Protein AF-A0A7J3BA50-F1 (afdb_monomer)

pLDDT: mean 73.81, std 24.34, range [31.34, 97.88]

Solvent-accessible surface area (backbone atoms only 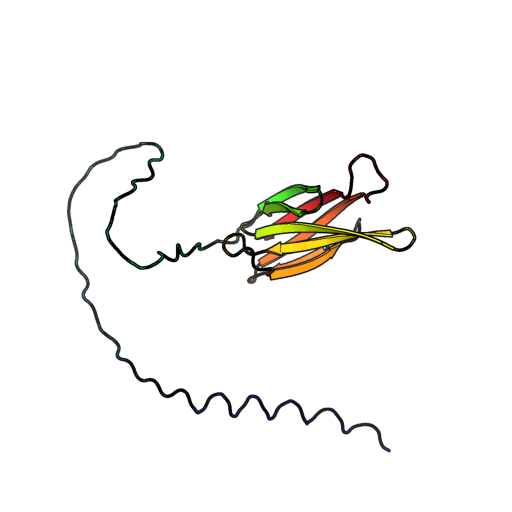— not comparable to full-atom values): 10511 Å² total; per-residue (Å²): 139,86,93,86,87,85,84,87,80,77,82,80,73,71,79,70,74,78,79,77,79,88,71,89,80,82,92,77,86,77,81,89,76,90,80,87,83,85,90,82,91,78,92,78,78,94,74,88,80,83,76,92,75,84,84,92,70,86,78,77,78,78,66,81,78,63,74,44,70,35,75,48,78,48,77,34,43,61,73,32,70,50,77,57,30,56,34,24,39,29,31,68,44,54,50,72,58,93,93,47,53,31,35,33,38,33,37,22,40,70,72,74,67,45,75,75,47,72,52,79,43,49,66,61,66,71,45,80,44,80,57,97,91,29,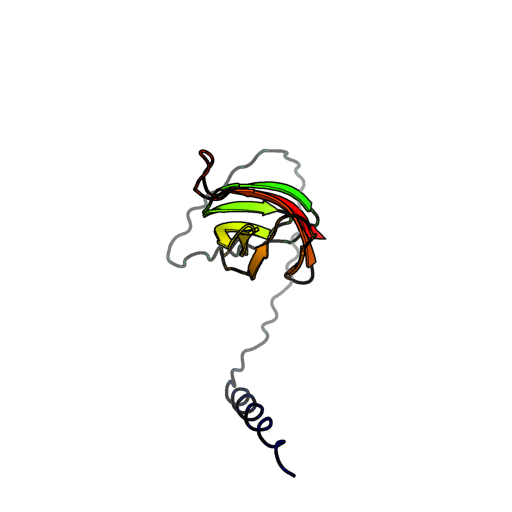44,34,40,37,29,30,73,42,65,37,49,69,92,44,98,83,32,33,30,41,30,33,40,38,34,33,82

Sequence (161 aa):
MEKFKQTEKWKNRENERMKNSGANIWLKKSKLLLITGGFAATLAFGSCKSETILKGEPEQKTCVFKIHSETKKVVLHQNQYADVGGLRFRLEDVEQHRSIQFAIVSVLDPCTNKILKKDKHDVGPIMELQIGGHKVEIKTVKVISASEPAGKTWEAEIKVI

Structure (mmCIF, N/CA/C/O backbone):
data_AF-A0A7J3BA50-F1
#
_entry.id   AF-A0A7J3BA50-F1
#
loop_
_atom_site.group_PDB
_atom_site.id
_atom_site.type_symbol
_atom_site.label_atom_id
_atom_site.label_alt_id
_atom_site.label_comp_id
_atom_site.label_asym_id
_atom_site.label_entity_id
_atom_site.label_seq_id
_atom_site.pdbx_PDB_ins_code
_atom_site.Cartn_x
_atom_site.Cartn_y
_atom_site.Cartn_z
_atom_site.occupancy
_atom_site.B_iso_or_equiv
_atom_site.auth_seq_id
_atom_site.auth_comp_id
_atom_site.auth_asym_id
_atom_site.auth_atom_id
_atom_site.pdbx_PDB_model_num
ATOM 1 N N . MET A 1 1 ? 12.313 -45.262 11.318 1.00 46.19 1 MET A N 1
ATOM 2 C CA . MET A 1 1 ? 12.672 -44.825 12.688 1.00 46.19 1 MET A CA 1
ATOM 3 C C . MET A 1 1 ? 13.935 -43.989 12.535 1.00 46.19 1 MET A C 1
ATOM 5 O O . MET A 1 1 ? 14.851 -44.498 11.924 1.00 46.19 1 MET A O 1
ATOM 9 N N . GLU A 1 2 ? 14.069 -42.707 12.854 1.00 47.06 2 GLU A N 1
ATOM 10 C CA . GLU A 1 2 ? 13.386 -41.771 13.748 1.00 47.06 2 GLU A CA 1
ATOM 11 C C . GLU A 1 2 ? 13.643 -40.351 13.208 1.00 47.06 2 GLU A C 1
ATOM 13 O O . GLU A 1 2 ? 14.805 -39.987 13.087 1.00 47.06 2 GLU A O 1
ATOM 18 N N . LYS A 1 3 ? 12.622 -39.532 12.921 1.00 46.34 3 LYS A N 1
ATOM 19 C CA . LYS A 1 3 ? 12.741 -38.053 12.870 1.00 46.34 3 LYS A CA 1
ATOM 20 C C . LYS A 1 3 ? 11.368 -37.408 13.088 1.00 46.34 3 LYS A C 1
ATOM 22 O O . LYS A 1 3 ? 10.799 -36.824 12.179 1.00 46.34 3 LYS A O 1
ATOM 27 N N . PHE A 1 4 ? 10.808 -37.562 14.288 1.00 49.38 4 PHE A N 1
ATOM 28 C CA . PHE A 1 4 ? 9.545 -36.918 14.684 1.00 49.38 4 PHE A CA 1
ATOM 29 C C . PHE A 1 4 ? 9.521 -36.654 16.199 1.00 49.38 4 PHE A C 1
ATOM 31 O O . PHE A 1 4 ? 8.731 -37.244 16.920 1.00 49.38 4 PHE A O 1
ATOM 38 N N . LYS A 1 5 ? 10.431 -35.817 16.721 1.00 51.03 5 LYS A N 1
ATOM 39 C CA . LYS A 1 5 ? 10.414 -35.396 18.143 1.00 51.03 5 LYS A CA 1
ATOM 40 C C . LYS A 1 5 ? 11.014 -34.001 18.365 1.00 51.03 5 LYS A C 1
ATOM 42 O O . LYS A 1 5 ? 11.924 -33.837 19.171 1.00 51.03 5 LYS A O 1
ATOM 47 N N . GLN A 1 6 ? 10.538 -32.979 17.652 1.00 47.75 6 GLN A N 1
ATOM 48 C CA . GLN A 1 6 ? 11.019 -31.606 17.888 1.00 47.75 6 GLN A CA 1
ATOM 49 C C . GLN A 1 6 ? 9.942 -30.510 17.848 1.00 47.75 6 GLN A C 1
ATOM 51 O O . GLN A 1 6 ? 10.263 -29.344 17.651 1.00 47.75 6 GLN A O 1
ATOM 56 N N . THR A 1 7 ? 8.672 -30.846 18.092 1.00 47.50 7 THR A N 1
ATOM 57 C CA . THR A 1 7 ? 7.557 -29.876 18.039 1.00 47.50 7 THR A CA 1
ATOM 58 C C . THR A 1 7 ? 6.812 -29.638 19.362 1.00 47.50 7 THR A C 1
ATOM 60 O O . THR A 1 7 ? 5.897 -28.824 19.394 1.00 47.50 7 THR A O 1
ATOM 63 N N . GLU A 1 8 ? 7.230 -30.221 20.490 1.00 46.16 8 GLU A N 1
ATOM 64 C CA . GLU A 1 8 ? 6.481 -30.130 21.766 1.00 46.16 8 GLU A CA 1
ATOM 65 C C . GLU A 1 8 ? 7.179 -29.354 22.900 1.00 46.16 8 GLU A C 1
ATOM 67 O O . GLU A 1 8 ? 6.973 -29.639 24.076 1.00 46.16 8 GLU A O 1
ATOM 72 N N . LYS A 1 9 ? 8.008 -28.344 22.602 1.00 48.50 9 LYS A N 1
ATOM 73 C CA . LYS A 1 9 ? 8.653 -27.528 23.663 1.00 48.50 9 LYS A CA 1
ATOM 74 C C . LYS A 1 9 ? 8.265 -26.051 23.728 1.00 48.50 9 LYS A C 1
ATOM 76 O O . LYS A 1 9 ? 8.732 -25.359 24.627 1.00 48.50 9 LYS A O 1
ATOM 81 N N . TRP A 1 10 ? 7.377 -25.569 22.858 1.00 41.28 10 TRP A N 1
ATOM 82 C CA . TRP A 1 10 ? 7.007 -24.143 22.835 1.00 41.28 10 TRP A CA 1
ATOM 83 C C . TRP A 1 10 ? 5.642 -23.805 23.449 1.00 41.28 10 TRP A C 1
ATOM 85 O O . TRP A 1 10 ? 5.400 -22.644 23.757 1.00 41.28 10 TRP A O 1
ATOM 95 N N . LYS A 1 11 ? 4.780 -24.791 23.735 1.00 44.97 11 LYS A N 1
ATOM 96 C CA . LYS A 1 11 ? 3.441 -24.542 24.310 1.00 44.97 11 LYS A CA 1
ATOM 97 C C . LYS A 1 11 ? 3.399 -24.318 25.829 1.00 44.97 11 LYS A C 1
ATOM 99 O O . LYS A 1 11 ? 2.361 -23.928 26.344 1.00 44.97 11 LYS A O 1
ATOM 104 N N . ASN A 1 12 ? 4.506 -24.518 26.550 1.00 47.62 12 ASN A N 1
ATOM 105 C CA . ASN A 1 12 ? 4.487 -24.576 28.020 1.00 47.62 12 ASN A CA 1
ATOM 106 C C . ASN A 1 12 ? 5.023 -23.330 28.752 1.00 47.62 12 ASN A C 1
ATOM 108 O O . ASN A 1 12 ? 5.217 -23.389 29.960 1.00 47.62 12 ASN A O 1
ATOM 112 N N . ARG A 1 13 ? 5.262 -22.201 28.065 1.00 46.88 13 ARG A N 1
ATOM 113 C CA . ARG A 1 13 ? 5.682 -20.936 28.720 1.00 46.88 13 ARG A CA 1
ATOM 114 C C . ARG A 1 13 ? 4.604 -19.860 28.812 1.00 46.88 13 ARG A C 1
ATOM 116 O O . ARG A 1 13 ? 4.814 -18.861 29.491 1.00 46.88 13 ARG A O 1
ATOM 123 N N . GLU A 1 14 ? 3.459 -20.047 28.166 1.00 42.78 14 GLU A N 1
ATOM 124 C CA . GLU A 1 14 ? 2.409 -19.020 28.122 1.00 42.78 14 GLU A CA 1
ATOM 125 C C . GLU A 1 14 ? 1.370 -19.173 29.247 1.00 42.78 14 GLU A C 1
ATOM 127 O O . GLU A 1 14 ? 0.658 -18.228 29.571 1.00 42.78 14 GLU A O 1
ATOM 132 N N . ASN A 1 15 ? 1.343 -20.328 29.926 1.00 41.84 15 ASN A N 1
ATOM 133 C CA . ASN A 1 15 ? 0.317 -20.648 30.923 1.00 41.84 15 ASN A CA 1
ATOM 134 C C . ASN A 1 15 ? 0.655 -20.219 32.370 1.00 41.84 15 ASN A C 1
ATOM 136 O O . ASN A 1 15 ? -0.195 -20.305 33.252 1.00 41.84 15 ASN A O 1
ATOM 140 N N . GLU A 1 16 ? 1.872 -19.725 32.636 1.00 41.78 16 GLU A N 1
ATOM 141 C CA . GLU A 1 16 ? 2.257 -19.224 33.971 1.00 41.78 16 GLU A CA 1
ATOM 142 C C . GLU A 1 16 ? 2.141 -17.703 34.122 1.00 41.78 16 GLU A C 1
ATOM 144 O O . GLU A 1 16 ? 2.148 -17.188 35.239 1.00 41.78 16 GLU A O 1
ATOM 149 N N . ARG A 1 17 ? 1.966 -16.954 33.027 1.00 44.81 17 ARG A N 1
ATOM 150 C CA . ARG A 1 17 ? 1.938 -15.484 33.092 1.00 44.81 17 ARG A CA 1
ATOM 151 C C . ARG A 1 17 ? 0.557 -14.901 33.435 1.00 44.81 17 ARG A C 1
ATOM 153 O O . ARG A 1 17 ? 0.466 -13.716 33.728 1.00 44.81 17 ARG A O 1
ATOM 160 N N . MET A 1 18 ? -0.502 -15.718 33.465 1.00 44.12 18 MET A N 1
ATOM 161 C CA . MET A 1 18 ? -1.876 -15.261 33.747 1.00 44.12 18 MET A CA 1
ATOM 162 C C . MET A 1 18 ? -2.340 -15.418 35.206 1.00 44.12 18 MET A C 1
ATOM 164 O O . MET A 1 18 ? -3.477 -15.077 35.513 1.00 44.12 18 MET A O 1
ATOM 168 N N . LYS A 1 19 ? -1.499 -15.902 36.133 1.00 46.16 19 LYS A N 1
ATOM 169 C CA . LYS A 1 19 ? -1.922 -16.152 37.530 1.00 46.16 19 LYS A CA 1
ATOM 170 C C . LYS A 1 19 ? -1.545 -15.069 38.551 1.00 46.16 19 LYS A C 1
ATOM 172 O O . LYS A 1 19 ? -1.931 -15.204 39.703 1.00 46.16 19 LYS A O 1
ATOM 177 N N . ASN A 1 20 ? -0.859 -13.990 38.153 1.00 43.72 20 ASN A N 1
ATOM 178 C CA . ASN A 1 20 ? -0.275 -13.027 39.105 1.00 43.72 20 ASN A CA 1
ATOM 179 C C . ASN A 1 20 ? -0.699 -11.554 38.962 1.00 43.72 20 ASN A C 1
ATOM 181 O O . ASN A 1 20 ? -0.050 -10.679 39.527 1.00 43.72 20 ASN A O 1
ATOM 185 N N . SER A 1 21 ? -1.813 -11.248 38.296 1.00 40.12 21 SER A N 1
ATOM 186 C CA . SER A 1 21 ? -2.403 -9.900 38.367 1.00 40.12 21 SER A CA 1
ATOM 187 C C . SER A 1 21 ? -3.769 -9.938 39.035 1.00 40.12 21 SER A C 1
ATOM 189 O O . SER A 1 21 ? -4.807 -9.723 38.418 1.00 40.12 21 SER A O 1
ATOM 191 N N . GLY A 1 22 ? -3.742 -10.212 40.339 1.00 46.94 22 GLY A N 1
ATOM 192 C CA . GLY A 1 22 ? -4.804 -9.788 41.236 1.00 46.94 22 GLY A CA 1
ATOM 193 C C . GLY A 1 22 ? -4.788 -8.265 41.341 1.00 46.94 22 GLY A C 1
ATOM 194 O O . GLY A 1 22 ? -3.879 -7.690 41.931 1.00 46.94 22 GLY A O 1
ATOM 195 N N . ALA A 1 23 ? -5.800 -7.621 40.773 1.00 41.28 23 ALA A N 1
ATOM 196 C CA . ALA A 1 23 ? -6.161 -6.249 41.095 1.00 41.28 23 ALA A CA 1
ATOM 197 C C . ALA A 1 23 ? -7.685 -6.117 41.016 1.00 41.28 23 ALA A C 1
ATOM 199 O O . ALA A 1 23 ? -8.277 -5.932 39.956 1.00 41.28 23 ALA A O 1
ATOM 200 N N . ASN A 1 24 ? -8.310 -6.264 42.185 1.00 43.38 24 ASN A N 1
ATOM 201 C CA . ASN A 1 24 ? -9.616 -5.698 42.501 1.00 43.38 24 ASN A CA 1
ATOM 202 C C . ASN A 1 24 ? -9.650 -4.216 42.105 1.00 43.38 24 ASN A C 1
ATOM 204 O O . ASN A 1 24 ? -8.695 -3.534 42.446 1.00 43.38 24 ASN A O 1
ATOM 208 N N . ILE A 1 25 ? -10.745 -3.720 41.510 1.00 46.06 25 ILE A N 1
ATOM 209 C CA . ILE A 1 25 ? -11.348 -2.396 41.787 1.00 46.06 25 ILE A CA 1
ATOM 210 C C . ILE A 1 25 ? -12.772 -2.345 41.184 1.00 46.06 25 ILE A C 1
ATOM 212 O O . ILE A 1 25 ? -12.990 -2.239 39.984 1.00 46.06 25 ILE A O 1
ATOM 216 N N . TRP A 1 26 ? -13.741 -2.493 42.089 1.00 38.78 26 TRP A N 1
ATOM 217 C CA . TRP A 1 26 ? -14.919 -1.642 42.304 1.00 38.78 26 TRP A CA 1
ATOM 218 C C . TRP A 1 26 ? -15.687 -1.042 41.101 1.00 38.78 26 TRP A C 1
ATOM 220 O O . TRP A 1 26 ? -15.370 0.024 40.577 1.00 38.78 26 TRP A O 1
ATOM 230 N N . LEU A 1 27 ? -16.839 -1.657 40.807 1.00 41.44 27 LEU A N 1
ATOM 231 C CA . LEU A 1 27 ? -17.975 -1.062 40.094 1.00 41.44 27 LEU A CA 1
ATOM 232 C C . LEU A 1 27 ? -18.565 0.117 40.895 1.00 41.44 27 LEU A C 1
ATOM 234 O O . LEU A 1 27 ? -19.308 -0.088 41.857 1.00 41.44 27 LEU A O 1
ATOM 238 N N . LYS A 1 28 ? -18.310 1.361 40.470 1.00 35.78 28 LYS A N 1
ATOM 239 C CA . LYS A 1 28 ? -19.113 2.525 40.886 1.00 35.78 28 LYS A CA 1
ATOM 240 C C . LYS A 1 28 ? -20.228 2.772 39.873 1.00 35.78 28 LYS A C 1
ATOM 242 O O . LYS A 1 28 ? -20.001 3.280 38.781 1.00 35.78 28 LYS A O 1
ATOM 247 N N . LYS A 1 29 ? -21.456 2.462 40.295 1.00 41.41 29 LYS A N 1
ATOM 248 C CA . LYS A 1 29 ? -22.693 3.052 39.766 1.00 41.41 29 LYS A CA 1
ATOM 249 C C . LYS A 1 29 ? -22.556 4.576 39.790 1.00 41.41 29 LYS A C 1
ATOM 251 O O . LYS A 1 29 ? -22.235 5.137 40.837 1.00 41.41 29 LYS A O 1
ATOM 256 N N . SER A 1 30 ? -22.852 5.261 38.692 1.00 38.25 30 SER A N 1
ATOM 257 C CA . SER A 1 30 ? -23.126 6.698 38.736 1.00 38.25 30 SER A CA 1
ATOM 258 C C . SER A 1 30 ? -24.275 7.067 37.8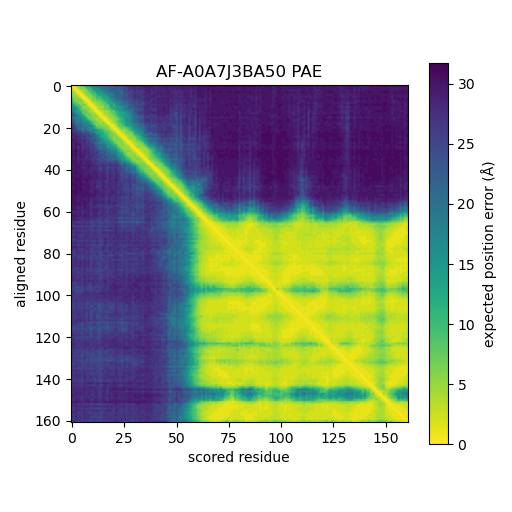09 1.00 38.25 30 SER A C 1
ATOM 260 O O . SER A 1 30 ? -24.217 6.943 36.594 1.00 38.25 30 SER A O 1
ATOM 262 N N . LYS A 1 31 ? -25.346 7.425 38.518 1.00 37.75 31 LYS A N 1
ATOM 263 C CA . LYS A 1 31 ? -26.579 8.131 38.190 1.00 37.75 31 LYS A CA 1
ATOM 264 C C . LYS A 1 31 ? -26.683 8.764 36.799 1.00 37.75 31 LYS A C 1
ATOM 266 O O . LYS A 1 31 ? -26.002 9.724 36.465 1.00 37.75 31 LYS A O 1
ATOM 271 N N . LEU A 1 32 ? -27.705 8.264 36.111 1.00 36.12 32 LEU A N 1
ATOM 272 C CA . LEU A 1 32 ? -28.615 8.965 35.216 1.00 36.12 32 LEU A CA 1
ATOM 273 C C . LEU A 1 32 ? -28.971 10.368 35.755 1.00 36.12 32 LEU A C 1
ATOM 275 O O . LEU A 1 32 ? -29.447 10.491 36.885 1.00 36.12 32 LEU A O 1
ATOM 279 N N . LEU A 1 33 ? -28.788 11.403 34.937 1.00 38.78 33 LEU A N 1
ATOM 280 C CA . LEU A 1 33 ? -29.363 12.731 35.149 1.00 38.78 33 LEU A CA 1
ATOM 281 C C . LEU A 1 33 ? -30.035 13.150 33.839 1.00 38.78 33 LEU A C 1
ATOM 283 O O . LEU A 1 33 ? -29.371 13.438 32.847 1.00 38.78 33 LEU A O 1
ATOM 287 N N . LEU A 1 34 ? -31.371 13.106 33.847 1.00 38.97 34 LEU A N 1
ATOM 288 C CA . LEU A 1 34 ? -32.210 13.785 32.867 1.00 38.97 34 LEU A CA 1
ATOM 289 C C . LEU A 1 34 ? -31.968 15.292 32.992 1.00 38.97 34 LEU A C 1
ATOM 291 O O . LEU A 1 34 ? -32.110 15.840 34.084 1.00 38.97 34 LEU A O 1
ATOM 295 N N . ILE A 1 35 ? -31.709 15.960 31.871 1.00 44.88 35 ILE A N 1
ATOM 296 C CA . ILE A 1 35 ? -31.984 17.390 31.725 1.00 44.88 35 ILE A CA 1
ATOM 297 C C . ILE A 1 35 ? -32.873 17.551 30.496 1.00 44.88 35 ILE A C 1
ATOM 299 O O . ILE A 1 35 ? -32.475 17.308 29.360 1.00 44.88 35 ILE A O 1
ATOM 303 N N . THR A 1 36 ? -34.118 17.912 30.772 1.00 44.53 36 THR A N 1
ATOM 304 C CA . THR A 1 36 ? -35.106 18.432 29.833 1.00 44.53 36 THR A CA 1
ATOM 305 C C . THR A 1 36 ? -34.829 19.902 29.536 1.00 44.53 36 THR A C 1
ATOM 307 O O . THR A 1 36 ? -34.600 20.669 30.470 1.00 44.53 36 THR A O 1
ATOM 310 N N . GLY A 1 37 ? -35.000 20.312 28.276 1.00 32.62 37 GLY A N 1
ATOM 311 C CA . GLY A 1 37 ? -35.404 21.679 27.941 1.00 32.62 37 GLY A CA 1
ATOM 312 C C . GLY A 1 37 ? -34.641 22.340 26.793 1.00 32.62 37 GLY A C 1
ATOM 313 O O . GLY A 1 37 ? -33.432 22.506 26.868 1.00 32.62 37 GLY A O 1
ATOM 314 N N . GLY A 1 38 ? -35.394 22.830 25.802 1.00 31.34 38 GLY A N 1
ATOM 315 C CA . GLY A 1 38 ? -35.078 24.102 25.143 1.00 31.34 38 GLY A CA 1
ATOM 316 C C . GLY A 1 38 ? -34.635 24.048 23.681 1.00 31.34 38 GLY A C 1
ATOM 317 O O . GLY A 1 38 ? -33.510 23.688 23.370 1.00 31.34 38 GLY A O 1
ATOM 318 N N . PHE A 1 39 ? -35.533 24.496 22.804 1.00 40.69 39 PHE A N 1
ATOM 319 C CA . PHE A 1 39 ? -35.338 24.866 21.397 1.00 40.69 39 PHE A CA 1
ATOM 320 C C . PHE A 1 39 ? -34.142 25.809 21.144 1.00 40.69 39 PHE A C 1
ATOM 322 O O . PHE A 1 39 ? -34.013 26.802 21.853 1.00 40.69 39 PHE A O 1
ATOM 329 N N . ALA A 1 40 ? -33.398 25.590 20.049 1.00 36.00 40 ALA A N 1
ATOM 330 C CA . ALA A 1 40 ? -33.044 26.612 19.045 1.00 36.00 40 ALA A CA 1
ATOM 331 C C . ALA A 1 40 ? -32.214 25.999 17.898 1.00 36.00 40 ALA A C 1
ATOM 333 O O . ALA A 1 40 ? -31.224 25.306 18.122 1.00 36.00 40 ALA A O 1
ATOM 334 N N . ALA A 1 41 ? -32.623 26.277 16.661 1.00 49.19 41 ALA A N 1
ATOM 335 C CA . ALA A 1 41 ? -31.882 25.969 15.446 1.00 49.19 41 ALA A CA 1
ATOM 336 C C . ALA A 1 41 ? -30.834 27.059 15.166 1.00 49.19 41 ALA A C 1
ATOM 338 O O . ALA A 1 41 ? -31.198 28.230 15.140 1.00 49.19 41 ALA A O 1
ATOM 339 N N . THR A 1 42 ? -29.588 26.671 14.862 1.00 40.47 42 THR A N 1
ATOM 340 C CA . THR A 1 42 ? -28.614 27.537 14.172 1.00 40.47 42 THR A CA 1
ATOM 341 C C . THR A 1 42 ? -27.693 26.686 13.295 1.00 40.47 42 THR A C 1
ATOM 343 O O . THR A 1 42 ? -26.889 25.900 13.789 1.00 40.47 42 THR A O 1
ATOM 346 N N . LEU A 1 43 ? -27.809 26.861 11.978 1.00 46.56 43 LEU A N 1
ATOM 347 C CA . LEU A 1 43 ? -26.793 26.484 10.997 1.00 46.56 43 LEU A CA 1
ATOM 348 C C . LEU A 1 43 ? -25.618 27.463 11.130 1.00 46.56 43 LEU A C 1
ATOM 350 O O . LEU A 1 43 ? -25.824 28.655 10.923 1.00 46.56 43 LEU A O 1
ATOM 354 N N . ALA A 1 44 ? -24.406 26.995 11.437 1.00 39.06 44 ALA A N 1
ATOM 355 C CA . ALA A 1 44 ? -23.190 27.762 11.164 1.00 39.06 44 ALA A CA 1
ATOM 356 C C . ALA A 1 44 ? -21.929 26.890 11.153 1.00 39.06 44 ALA A C 1
ATOM 358 O O . ALA A 1 44 ? -21.782 25.930 11.902 1.00 39.06 44 ALA A O 1
ATOM 359 N N . PHE A 1 45 ? -21.045 27.297 10.250 1.00 39.56 45 PHE A N 1
ATOM 360 C CA . PHE A 1 45 ? -19.740 26.776 9.885 1.00 39.56 45 PHE A CA 1
ATOM 361 C C . PHE A 1 45 ? -18.756 26.613 11.051 1.00 39.56 45 PHE A C 1
ATOM 363 O O . PHE A 1 45 ? -18.918 27.179 12.130 1.00 39.56 45 PHE A O 1
ATOM 370 N N . GLY A 1 46 ? -17.707 25.831 10.775 1.00 47.53 46 GLY A N 1
ATOM 371 C CA . GLY A 1 46 ? -16.664 25.446 11.714 1.00 47.53 46 GLY A CA 1
ATOM 372 C C . GLY A 1 46 ? -16.117 26.595 12.557 1.00 47.53 46 GLY A C 1
ATOM 373 O O . GLY A 1 46 ? -15.745 27.653 12.060 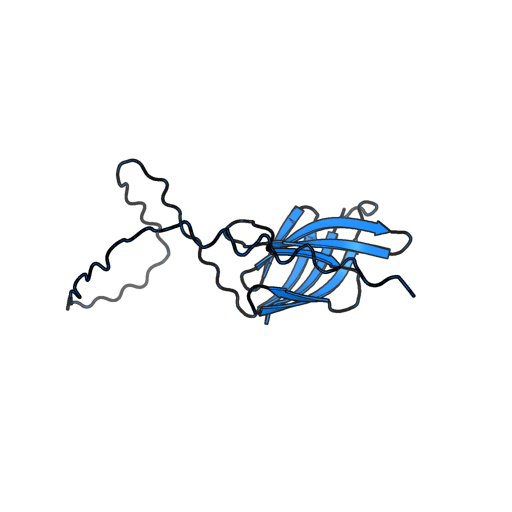1.00 47.53 46 GLY A O 1
ATOM 374 N N . SER A 1 47 ? -16.034 26.333 13.855 1.00 37.09 47 SER A N 1
ATOM 375 C CA . SER A 1 47 ? -15.292 27.144 14.804 1.00 37.09 47 SER A CA 1
ATOM 376 C C . SER A 1 47 ? -14.736 26.204 15.867 1.00 37.09 47 SER A C 1
ATOM 378 O O . SER A 1 47 ? -15.478 25.639 16.672 1.00 37.09 47 SER A O 1
ATOM 380 N N . CYS A 1 48 ? -13.421 25.976 15.830 1.00 43.31 48 CYS A N 1
ATOM 381 C CA . CYS A 1 48 ? -12.694 25.417 16.961 1.00 43.31 48 CYS A CA 1
ATOM 382 C C . CYS A 1 48 ? -12.801 26.417 18.116 1.00 43.31 48 CYS A C 1
ATOM 384 O O . CYS A 1 48 ? -12.081 27.413 18.147 1.00 43.31 48 CYS A O 1
ATOM 386 N N . LYS A 1 49 ? -13.690 26.154 19.075 1.00 38.53 49 LYS A N 1
ATOM 387 C CA . LYS A 1 49 ? -13.615 26.796 20.386 1.00 38.53 49 LYS A CA 1
ATOM 388 C C . LYS A 1 49 ? -12.409 26.223 21.127 1.00 38.53 49 LYS A C 1
ATOM 390 O O . LYS A 1 49 ? -12.459 25.106 21.631 1.00 38.53 49 LYS A O 1
ATOM 395 N N . SER A 1 50 ? -11.330 26.996 21.169 1.00 46.19 50 SER A N 1
ATOM 396 C CA . SER A 1 50 ? -10.290 26.846 22.183 1.00 46.19 50 SER A CA 1
ATOM 397 C C . SER A 1 50 ? -10.814 27.457 23.479 1.00 46.19 50 SER A C 1
ATOM 399 O O . SER A 1 50 ? -10.837 28.677 23.622 1.00 46.19 50 SER A O 1
ATOM 401 N N . GLU A 1 51 ? -11.254 26.615 24.409 1.00 38.44 51 GLU A N 1
ATOM 402 C CA . GLU A 1 51 ? -11.378 27.002 25.813 1.00 38.44 51 GLU A CA 1
ATOM 403 C C . GLU A 1 51 ? -10.060 26.683 26.516 1.00 38.44 51 GLU A C 1
ATOM 405 O O . GLU A 1 51 ? -9.605 25.543 26.576 1.00 38.44 51 GLU A O 1
ATOM 410 N N . THR A 1 52 ? -9.419 27.735 27.014 1.00 46.00 52 THR A N 1
ATOM 411 C CA . THR A 1 52 ? -8.226 27.653 27.849 1.00 46.00 52 THR A CA 1
ATOM 412 C C . THR A 1 52 ? -8.618 27.069 29.205 1.00 46.00 52 THR A C 1
ATOM 414 O O . THR A 1 52 ? -9.221 27.766 30.020 1.00 46.00 52 THR A O 1
ATOM 417 N N . ILE A 1 53 ? -8.257 25.810 29.465 1.00 45.94 53 ILE A N 1
ATOM 418 C CA . ILE A 1 53 ? -8.341 25.194 30.795 1.00 45.94 53 ILE A CA 1
ATOM 419 C C . ILE A 1 53 ? -6.927 24.868 31.287 1.00 45.94 53 ILE A C 1
ATOM 421 O O . ILE A 1 53 ? -6.069 24.358 30.571 1.00 45.94 53 ILE A O 1
ATOM 425 N N . LEU A 1 54 ? -6.687 25.273 32.530 1.00 48.66 54 LEU A N 1
ATOM 426 C CA . LEU A 1 54 ? -5.426 25.259 33.256 1.00 48.66 54 LEU A CA 1
ATOM 427 C C . LEU A 1 54 ? -4.894 23.837 33.519 1.00 48.66 54 LEU A C 1
ATOM 429 O O . LEU A 1 54 ? -5.633 22.973 33.969 1.00 48.66 54 LEU A O 1
ATOM 433 N N . LYS A 1 55 ? -3.565 23.702 33.392 1.00 45.59 55 LYS A N 1
ATOM 434 C CA . LYS A 1 55 ? -2.670 22.722 34.043 1.00 45.59 55 LYS A CA 1
ATOM 435 C C . LYS A 1 55 ? -2.922 21.222 33.779 1.00 45.59 55 LYS A C 1
ATOM 437 O O . LYS A 1 55 ? -3.673 20.573 34.490 1.00 45.59 55 LYS A O 1
ATOM 442 N N . GLY A 1 56 ? -2.032 20.636 32.972 1.00 50.75 56 GLY A N 1
ATOM 443 C CA . GLY A 1 56 ? -1.154 19.597 33.531 1.00 50.75 56 GLY A CA 1
ATOM 444 C C . GLY A 1 56 ? -1.378 18.132 33.160 1.00 50.75 56 GLY A C 1
ATOM 445 O O . GLY A 1 56 ? -0.725 17.301 33.776 1.00 50.75 56 GLY A O 1
ATOM 446 N N . GLU A 1 57 ? -2.184 17.795 32.156 1.00 50.66 57 GLU A N 1
ATOM 447 C CA . GLU A 1 57 ? -2.153 16.465 31.526 1.00 50.66 57 GLU A CA 1
ATOM 448 C C . GLU A 1 57 ? -2.230 16.634 30.003 1.00 50.66 57 GLU A C 1
ATOM 450 O O . GLU A 1 57 ? -3.030 17.446 29.529 1.00 50.66 57 GLU A O 1
ATOM 455 N N . PRO A 1 58 ? -1.399 15.939 29.201 1.00 51.16 58 PRO A N 1
ATOM 456 C CA . PRO A 1 58 ? -1.609 15.933 27.766 1.00 51.16 58 PRO A CA 1
ATOM 457 C C . PRO A 1 58 ? -2.954 15.253 27.520 1.00 51.16 58 PRO A C 1
ATOM 459 O O . PRO A 1 58 ? -3.083 14.049 27.742 1.00 51.16 58 PRO A O 1
ATOM 462 N N . GLU A 1 59 ? -3.955 16.014 27.071 1.00 51.03 59 GLU A N 1
ATOM 463 C CA . GLU A 1 59 ? -5.159 15.440 26.483 1.00 51.03 59 GLU A CA 1
ATOM 464 C C . GLU A 1 59 ? -4.702 14.474 25.387 1.00 51.03 59 GLU A C 1
ATOM 466 O O . GLU A 1 59 ? -4.299 14.885 24.293 1.00 51.03 59 GLU A O 1
ATOM 471 N N . GLN A 1 60 ? -4.719 13.172 25.680 1.00 54.69 60 GLN A N 1
ATOM 472 C CA . GLN A 1 60 ? -4.619 12.154 24.652 1.00 54.69 60 GLN A CA 1
ATOM 473 C C . GLN A 1 60 ? -5.895 12.282 23.834 1.00 54.69 60 GLN A C 1
ATOM 475 O O . GLN A 1 60 ? -6.914 11.658 24.135 1.00 54.69 60 GLN A O 1
ATOM 480 N N . LYS A 1 61 ? -5.849 13.144 22.812 1.00 57.69 61 LYS A N 1
ATOM 481 C CA . LYS A 1 61 ? -6.867 13.217 21.772 1.00 57.69 61 LYS A CA 1
ATOM 482 C C . LYS A 1 61 ? -6.961 11.822 21.183 1.00 57.69 61 LYS A C 1
ATOM 484 O O . LYS A 1 61 ? -6.129 11.407 20.381 1.00 57.69 61 LYS A O 1
ATOM 489 N N . THR A 1 62 ? -7.941 11.074 21.672 1.00 66.94 62 THR A N 1
ATOM 490 C CA . THR A 1 62 ? -8.184 9.704 21.256 1.00 66.94 62 THR A CA 1
ATOM 491 C C . THR A 1 62 ? -8.752 9.805 19.853 1.00 66.94 62 THR A C 1
ATOM 493 O O . THR A 1 62 ? -9.936 10.062 19.655 1.00 66.94 62 THR A O 1
ATOM 496 N N . CYS A 1 63 ? -7.872 9.721 18.864 1.00 71.69 63 CYS A N 1
ATOM 497 C CA . CYS A 1 63 ? -8.268 9.689 17.473 1.00 71.69 63 CYS A CA 1
ATOM 498 C C . CYS A 1 63 ? -8.848 8.296 17.213 1.00 71.69 63 CYS A C 1
ATOM 500 O O . CYS A 1 63 ? -8.143 7.290 17.261 1.00 71.69 63 CYS A O 1
ATOM 502 N N . VAL A 1 64 ? -10.165 8.241 17.027 1.00 74.00 64 VAL A N 1
ATOM 503 C CA . VAL A 1 64 ? -10.885 7.026 16.647 1.00 74.00 64 VAL A CA 1
ATOM 504 C C . VAL A 1 64 ? -11.120 7.104 15.146 1.00 74.00 64 VAL A C 1
ATOM 506 O O . VAL A 1 64 ? -11.929 7.914 14.695 1.00 74.00 64 VAL A O 1
ATOM 509 N N . PHE A 1 65 ? -10.422 6.279 14.365 1.00 81.38 65 PHE A N 1
ATOM 510 C CA . PHE A 1 65 ? -10.694 6.152 12.935 1.00 81.38 65 PHE A CA 1
ATOM 511 C C . PHE A 1 65 ? -11.692 5.019 12.686 1.00 81.38 65 PHE A C 1
ATOM 513 O O . PHE A 1 65 ? -11.677 3.989 13.362 1.00 81.38 65 PHE A O 1
ATOM 520 N N . LYS A 1 66 ? -12.592 5.231 11.725 1.00 87.06 66 LYS A N 1
ATOM 521 C CA . LYS A 1 66 ? -13.573 4.235 11.288 1.00 87.06 66 LYS A CA 1
ATOM 522 C C . LYS A 1 66 ? -13.261 3.836 9.856 1.00 87.06 66 LYS A C 1
ATOM 524 O O . LYS A 1 66 ? -13.268 4.687 8.962 1.00 87.06 66 LYS A O 1
ATOM 529 N N . ILE A 1 67 ? -13.006 2.546 9.665 1.00 91.94 67 ILE A N 1
ATOM 530 C CA . ILE A 1 67 ? -12.844 1.965 8.337 1.00 91.94 67 ILE A CA 1
ATOM 531 C C . ILE A 1 67 ? -14.216 1.946 7.662 1.00 91.94 67 ILE A C 1
ATOM 533 O O . ILE A 1 67 ? -15.225 1.623 8.291 1.00 91.94 67 ILE A O 1
ATOM 537 N N . HIS A 1 68 ? -14.261 2.355 6.403 1.00 93.38 68 HIS A N 1
ATOM 538 C CA . HIS A 1 68 ? -15.476 2.386 5.597 1.00 93.38 68 HIS A CA 1
ATOM 539 C C . HIS A 1 68 ? -15.147 2.018 4.155 1.00 93.38 68 HIS A C 1
ATOM 541 O O . HIS A 1 68 ? -14.000 2.128 3.724 1.00 93.38 68 HIS A O 1
ATOM 547 N N . SER A 1 69 ? -16.159 1.573 3.411 1.00 95.69 69 SER A N 1
ATOM 548 C CA . SER A 1 69 ? -15.949 1.199 2.021 1.00 95.69 69 SER A CA 1
ATOM 549 C C . SER A 1 69 ? -15.660 2.434 1.169 1.00 95.69 69 SER A C 1
ATOM 551 O O . SER A 1 69 ? -16.414 3.406 1.183 1.00 95.69 69 SER A O 1
ATOM 553 N N . GLU A 1 70 ? -14.555 2.389 0.435 1.00 97.19 70 GLU A N 1
ATOM 554 C CA . GLU A 1 70 ? -14.131 3.429 -0.498 1.00 97.19 70 GLU A CA 1
ATOM 555 C C . GLU A 1 70 ? -13.338 2.765 -1.623 1.00 97.19 70 GLU A C 1
ATOM 557 O O . GLU A 1 70 ? -12.611 1.798 -1.395 1.00 97.19 70 GLU A O 1
ATOM 562 N N . THR A 1 71 ? -13.467 3.273 -2.847 1.00 97.50 71 THR A N 1
ATOM 563 C CA . THR A 1 71 ? -12.582 2.913 -3.959 1.00 97.50 71 THR A CA 1
ATOM 564 C C . THR A 1 71 ? -11.917 4.168 -4.482 1.00 97.50 71 THR A C 1
ATOM 566 O O . THR A 1 71 ? -12.599 5.143 -4.801 1.00 97.50 71 THR A O 1
ATOM 569 N N . LYS A 1 72 ? -10.589 4.156 -4.569 1.00 97.75 72 LYS A N 1
ATOM 570 C CA . LYS A 1 72 ? -9.814 5.325 -4.969 1.00 97.75 72 LYS A CA 1
ATOM 571 C C . LYS A 1 72 ? -8.571 4.928 -5.741 1.00 97.75 72 LYS A C 1
ATOM 573 O O . LYS A 1 72 ? -7.833 4.023 -5.356 1.00 97.75 72 LYS A O 1
ATOM 578 N N . LYS A 1 73 ? -8.316 5.668 -6.817 1.00 97.62 73 LYS A N 1
ATOM 579 C CA . LYS A 1 73 ? -7.057 5.609 -7.550 1.00 97.62 73 LYS A CA 1
ATOM 580 C C . LYS A 1 73 ? -6.045 6.547 -6.898 1.00 97.62 73 LYS A C 1
ATOM 582 O O . LYS A 1 73 ? -6.364 7.704 -6.623 1.00 97.62 73 LYS A O 1
ATOM 587 N N . VAL A 1 74 ? -4.840 6.052 -6.651 1.00 97.12 74 VAL A N 1
ATOM 588 C CA . VAL A 1 74 ? -3.757 6.789 -5.997 1.00 97.12 74 VAL A CA 1
ATOM 589 C C . VAL A 1 74 ? -2.491 6.742 -6.843 1.00 97.12 74 VAL A C 1
ATOM 591 O O . VAL A 1 74 ? -2.202 5.740 -7.494 1.00 97.12 74 VAL A O 1
ATOM 594 N N . VAL A 1 75 ? -1.736 7.837 -6.807 1.00 96.75 75 VAL A N 1
ATOM 595 C CA . VAL A 1 75 ? -0.364 7.927 -7.309 1.00 96.75 75 VAL A CA 1
ATOM 596 C C . VAL A 1 75 ? 0.467 8.436 -6.144 1.00 96.75 75 VAL A C 1
ATOM 598 O O . VAL A 1 75 ? 0.213 9.531 -5.645 1.00 96.75 75 VAL A O 1
ATOM 601 N N . LEU A 1 76 ? 1.407 7.625 -5.676 1.00 96.50 76 LEU A N 1
ATOM 602 C CA . LEU A 1 76 ? 2.274 7.949 -4.551 1.00 96.50 76 LEU A CA 1
ATOM 603 C C . LEU A 1 76 ? 3.725 7.967 -5.010 1.00 96.50 76 LEU A C 1
ATOM 605 O O . LEU A 1 76 ? 4.194 7.013 -5.630 1.00 96.50 76 LEU A O 1
ATOM 609 N N . HIS A 1 77 ? 4.448 9.021 -4.648 1.00 95.31 77 HIS A N 1
ATOM 610 C CA . HIS A 1 77 ? 5.907 9.011 -4.675 1.00 95.31 77 HIS A CA 1
ATOM 611 C C . HIS A 1 77 ? 6.467 8.440 -3.369 1.00 95.31 77 HIS A C 1
ATOM 613 O O . HIS A 1 77 ? 5.752 8.291 -2.373 1.00 95.31 77 HIS A O 1
ATOM 619 N N . GLN A 1 78 ? 7.754 8.096 -3.363 1.00 94.25 78 GLN A N 1
ATOM 620 C CA . GLN A 1 78 ? 8.392 7.515 -2.185 1.00 94.25 78 GLN A CA 1
ATOM 621 C C . GLN A 1 78 ? 8.188 8.384 -0.932 1.00 94.25 78 GLN A C 1
ATOM 623 O O . GLN A 1 78 ? 8.361 9.602 -0.959 1.00 94.25 78 GLN A O 1
ATOM 628 N N . ASN A 1 79 ? 7.840 7.732 0.176 1.00 93.12 79 ASN A N 1
ATOM 629 C CA . ASN A 1 79 ? 7.492 8.301 1.480 1.00 93.12 79 ASN A CA 1
ATOM 630 C C . ASN A 1 79 ? 6.205 9.143 1.519 1.00 93.12 79 ASN A C 1
ATOM 632 O O . ASN A 1 79 ? 5.855 9.652 2.587 1.00 93.12 79 ASN A O 1
ATOM 636 N N . GLN A 1 80 ? 5.468 9.258 0.412 1.00 95.88 80 GLN A N 1
ATOM 637 C CA . GLN A 1 80 ? 4.141 9.870 0.410 1.00 95.88 80 GLN A CA 1
ATOM 638 C C . GLN A 1 80 ? 3.071 8.880 0.850 1.00 95.88 80 GLN A C 1
ATOM 640 O O . GLN A 1 80 ? 3.246 7.660 0.774 1.00 95.88 80 GLN A O 1
ATOM 645 N N . TYR A 1 81 ? 1.944 9.430 1.295 1.00 96.69 81 TYR A N 1
ATOM 646 C CA . TYR A 1 81 ? 0.797 8.654 1.722 1.00 96.69 81 TYR A CA 1
ATOM 647 C C . TYR A 1 81 ? -0.516 9.180 1.145 1.00 96.69 81 TYR A C 1
ATOM 649 O O . TYR A 1 81 ? -0.644 10.362 0.831 1.00 96.69 81 TYR A O 1
ATOM 657 N N . ALA A 1 82 ? -1.499 8.290 1.044 1.00 97.38 82 ALA A N 1
ATOM 658 C CA . ALA A 1 82 ? -2.882 8.621 0.743 1.00 97.38 82 ALA A CA 1
ATOM 659 C C . ALA A 1 82 ? -3.811 7.900 1.716 1.00 97.38 82 ALA A C 1
ATOM 661 O O . ALA A 1 82 ? -3.607 6.727 2.030 1.00 97.38 82 ALA A O 1
ATOM 662 N N . ASP A 1 83 ? -4.848 8.605 2.153 1.00 96.69 83 ASP A N 1
ATOM 663 C CA . ASP A 1 83 ? -5.898 8.033 2.986 1.00 96.69 83 ASP A CA 1
ATOM 664 C C . ASP A 1 83 ? -7.038 7.521 2.081 1.00 96.69 83 ASP A C 1
ATOM 666 O O . ASP A 1 83 ? -7.482 8.235 1.167 1.00 96.69 83 ASP A O 1
ATOM 670 N N . VAL A 1 84 ? -7.450 6.267 2.306 1.00 97.19 84 VAL A N 1
ATOM 671 C CA . VAL A 1 84 ? -8.514 5.552 1.578 1.00 97.19 84 VAL A CA 1
ATOM 672 C C . VAL A 1 84 ? -9.285 4.659 2.551 1.00 97.19 84 VAL A C 1
ATOM 674 O O . VAL A 1 84 ? -8.692 3.826 3.238 1.00 97.19 84 VAL A O 1
ATOM 677 N N . GLY A 1 85 ? -10.601 4.825 2.631 1.00 95.12 85 GLY A N 1
ATOM 678 C CA . GLY A 1 85 ? -11.502 4.002 3.438 1.00 95.12 85 GLY A CA 1
ATOM 679 C C . GLY A 1 85 ? -11.185 4.036 4.931 1.00 95.12 85 GLY A C 1
ATOM 680 O O . GLY A 1 85 ? -11.393 3.052 5.630 1.00 95.12 85 GLY A O 1
ATOM 681 N N . GLY A 1 86 ? -10.614 5.139 5.427 1.00 94.38 86 GLY A N 1
ATOM 682 C CA . GLY A 1 86 ? -10.152 5.263 6.814 1.00 94.38 86 GLY A CA 1
ATOM 683 C C . GLY A 1 86 ? -8.807 4.587 7.116 1.00 94.38 86 GLY A C 1
ATOM 684 O O . GLY A 1 86 ? -8.431 4.510 8.282 1.00 94.38 86 GLY A O 1
ATOM 685 N N . LEU A 1 87 ? -8.070 4.118 6.107 1.00 96.31 87 LEU A N 1
ATOM 686 C CA . LEU A 1 87 ? -6.709 3.585 6.228 1.00 96.31 87 LEU A CA 1
ATOM 687 C C . LEU A 1 87 ? -5.712 4.503 5.519 1.00 96.31 87 LEU A C 1
ATOM 689 O O . LEU A 1 87 ? -6.052 5.128 4.516 1.00 96.31 87 LEU A O 1
ATOM 693 N N . ARG A 1 88 ? -4.468 4.556 6.004 1.00 97.06 88 ARG A N 1
ATOM 694 C CA . ARG A 1 88 ? -3.385 5.322 5.372 1.00 97.06 88 ARG A CA 1
ATOM 695 C C . ARG A 1 88 ? -2.452 4.392 4.613 1.00 97.06 88 ARG A C 1
ATOM 697 O O . ARG A 1 88 ? -1.861 3.506 5.212 1.00 97.06 88 ARG A O 1
ATOM 704 N N . PHE A 1 89 ? -2.261 4.607 3.322 1.00 97.75 89 PHE A N 1
ATOM 705 C CA . PHE A 1 89 ? -1.333 3.836 2.492 1.00 97.75 89 PHE A CA 1
ATOM 706 C C . PHE A 1 89 ? -0.094 4.672 2.232 1.00 97.75 89 PHE A C 1
ATOM 708 O O . PHE A 1 89 ? -0.224 5.793 1.754 1.00 97.75 89 PHE A O 1
ATOM 715 N N . ARG A 1 90 ? 1.094 4.147 2.531 1.00 97.81 90 ARG A N 1
ATOM 716 C CA . ARG A 1 90 ? 2.378 4.819 2.304 1.00 97.81 90 ARG A CA 1
ATOM 717 C C . ARG A 1 90 ? 3.255 3.986 1.385 1.00 97.81 90 ARG A C 1
ATOM 719 O O . ARG A 1 90 ? 3.508 2.819 1.686 1.00 97.81 90 ARG A O 1
ATOM 726 N N . LEU A 1 91 ? 3.779 4.605 0.330 1.00 97.25 91 LEU A N 1
ATOM 727 C CA . LEU A 1 91 ? 4.852 4.009 -0.462 1.00 97.25 91 LEU A CA 1
ATOM 728 C C . LEU A 1 91 ? 6.166 4.176 0.303 1.00 97.25 91 LEU A C 1
ATOM 730 O O . LEU A 1 91 ? 6.616 5.299 0.505 1.00 97.25 91 LEU A O 1
ATOM 734 N N . GLU A 1 92 ? 6.785 3.089 0.750 1.00 95.62 92 GLU A N 1
ATOM 735 C CA . GLU A 1 92 ? 8.068 3.164 1.464 1.00 95.62 92 GLU A CA 1
ATOM 736 C C . GLU A 1 92 ? 9.253 3.103 0.512 1.00 95.62 92 GLU A C 1
ATOM 738 O O . GLU A 1 92 ? 10.215 3.859 0.653 1.00 95.62 92 GLU A O 1
ATOM 743 N N . ASP A 1 93 ? 9.185 2.203 -0.463 1.00 94.38 93 ASP A N 1
ATOM 744 C CA . ASP A 1 93 ? 10.239 2.045 -1.449 1.00 94.38 93 ASP A CA 1
ATOM 745 C C . ASP A 1 93 ? 9.723 1.382 -2.727 1.00 94.38 93 ASP A C 1
ATOM 747 O O . ASP A 1 93 ? 8.645 0.788 -2.752 1.00 94.38 93 ASP A O 1
ATOM 751 N N . VAL A 1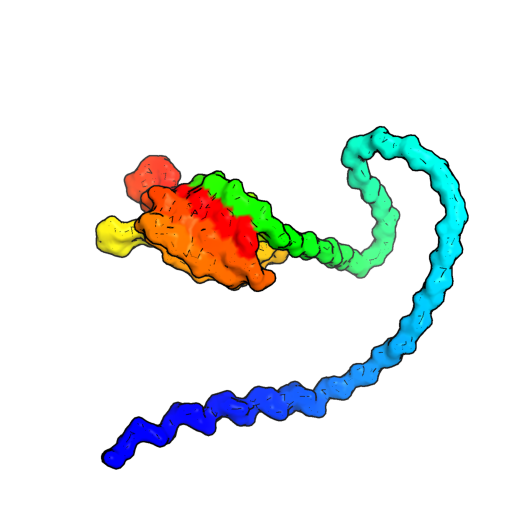 94 ? 10.528 1.466 -3.779 1.00 94.25 94 VAL A N 1
ATOM 752 C CA . VAL A 1 94 ? 10.384 0.681 -5.001 1.00 94.25 94 VAL A CA 1
ATOM 753 C C . VAL A 1 94 ? 11.672 -0.102 -5.209 1.00 94.25 94 VAL A C 1
ATOM 755 O O . VAL A 1 94 ? 12.749 0.482 -5.369 1.00 94.25 94 VAL A O 1
ATOM 758 N N . GLU A 1 95 ? 11.549 -1.424 -5.214 1.00 91.25 95 GLU A N 1
ATOM 759 C CA . GLU A 1 95 ? 12.641 -2.352 -5.487 1.00 91.25 95 GLU A CA 1
ATOM 760 C C . GLU A 1 95 ? 12.552 -2.846 -6.928 1.00 91.25 95 GLU A C 1
ATOM 762 O O . GLU A 1 95 ? 11.472 -3.110 -7.451 1.00 91.25 95 GLU A O 1
ATOM 767 N N . GLN A 1 96 ? 13.704 -3.031 -7.559 1.00 88.06 96 GLN A N 1
ATOM 768 C CA . GLN A 1 96 ? 13.799 -3.710 -8.841 1.00 88.06 96 GLN A CA 1
ATOM 769 C C . GLN A 1 96 ? 14.597 -4.993 -8.647 1.00 88.06 96 GLN A C 1
ATOM 771 O O . GLN A 1 96 ? 15.758 -4.954 -8.236 1.00 88.06 96 GLN A O 1
ATOM 776 N N . HIS A 1 97 ? 13.983 -6.134 -8.952 1.00 86.75 97 HIS A N 1
ATOM 777 C CA . HIS A 1 97 ? 14.677 -7.412 -8.972 1.00 86.75 97 HIS A CA 1
ATOM 778 C C . HIS A 1 97 ? 14.642 -7.985 -10.385 1.00 86.75 97 HIS A C 1
ATOM 780 O O . HIS A 1 97 ? 13.594 -8.391 -10.888 1.00 86.75 97 HIS A O 1
ATOM 786 N N . ARG A 1 98 ? 15.814 -8.018 -11.031 1.00 85.44 98 ARG A N 1
ATOM 787 C CA . ARG A 1 98 ? 15.961 -8.363 -12.453 1.00 85.44 98 ARG A CA 1
ATOM 788 C C . ARG A 1 98 ? 15.095 -7.429 -13.317 1.00 85.44 98 ARG A C 1
ATOM 790 O O . ARG A 1 98 ? 15.351 -6.228 -13.367 1.00 85.44 98 ARG A O 1
ATOM 797 N N . SER A 1 99 ? 14.076 -7.980 -13.968 1.00 83.56 99 SER A N 1
ATOM 798 C CA . SER A 1 99 ? 13.151 -7.298 -14.875 1.00 83.56 99 SER A CA 1
ATOM 799 C C . SER A 1 99 ? 11.828 -6.893 -14.214 1.00 83.56 99 SER A C 1
ATOM 801 O O . SER A 1 99 ? 11.005 -6.275 -14.881 1.00 83.56 99 SER A O 1
ATOM 803 N N . ILE A 1 100 ? 11.602 -7.246 -12.942 1.00 86.81 100 ILE A N 1
ATOM 804 C CA . ILE A 1 100 ? 10.336 -6.998 -12.237 1.00 86.81 100 ILE A CA 1
ATOM 805 C C . ILE A 1 100 ? 10.532 -5.871 -11.220 1.00 86.81 100 ILE A C 1
ATOM 807 O O . ILE A 1 100 ? 11.547 -5.828 -10.514 1.00 86.81 100 ILE A O 1
ATOM 811 N N . GLN A 1 101 ? 9.568 -4.954 -11.160 1.00 90.94 101 GLN A N 1
ATOM 812 C CA . GLN A 1 101 ? 9.546 -3.847 -10.210 1.00 90.94 101 GLN A CA 1
ATOM 813 C C . GLN A 1 101 ? 8.459 -4.082 -9.163 1.00 90.94 101 GLN A C 1
ATOM 815 O O . GLN A 1 101 ? 7.317 -4.376 -9.502 1.00 90.94 101 GLN A O 1
ATOM 820 N N . PHE A 1 102 ? 8.810 -3.903 -7.896 1.00 93.06 102 PHE A N 1
ATOM 821 C CA . PHE A 1 102 ? 7.915 -4.097 -6.764 1.00 93.06 102 PHE A CA 1
ATOM 822 C C . PHE A 1 102 ? 7.788 -2.797 -5.981 1.00 93.06 102 PHE A C 1
ATOM 824 O O . PHE A 1 102 ? 8.794 -2.178 -5.630 1.00 93.06 102 PHE A O 1
ATOM 831 N N . ALA A 1 103 ? 6.563 -2.413 -5.645 1.00 95.62 103 ALA A N 1
ATOM 832 C CA . ALA A 1 103 ? 6.308 -1.369 -4.666 1.00 95.62 103 ALA A CA 1
ATOM 833 C C . ALA A 1 103 ? 6.230 -1.981 -3.266 1.00 95.62 103 ALA A C 1
ATOM 835 O O . ALA A 1 103 ? 5.497 -2.943 -3.035 1.00 95.62 103 ALA A O 1
ATOM 836 N N . ILE A 1 104 ? 6.962 -1.415 -2.314 1.00 96.25 104 ILE A N 1
ATOM 837 C CA . ILE A 1 104 ? 6.820 -1.742 -0.898 1.00 96.25 104 ILE A CA 1
ATOM 838 C C . ILE A 1 104 ? 5.835 -0.755 -0.291 1.00 96.25 104 ILE A C 1
ATOM 840 O O . ILE A 1 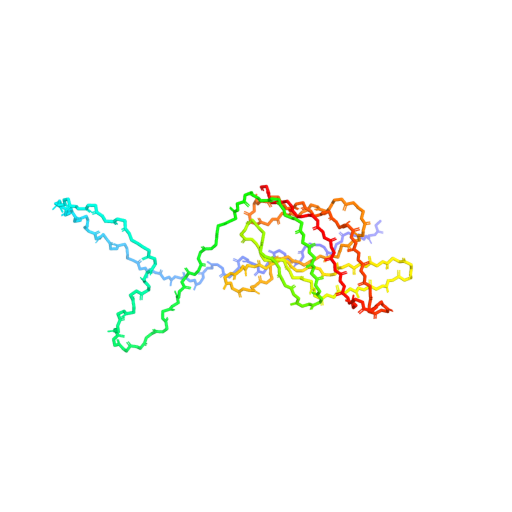104 ? 6.146 0.430 -0.139 1.00 96.25 104 ILE A O 1
ATOM 844 N N . VAL A 1 105 ? 4.660 -1.248 0.082 1.00 97.50 105 VAL A N 1
ATOM 845 C CA . VAL A 1 105 ? 3.572 -0.416 0.596 1.00 97.50 105 VAL A CA 1
ATOM 846 C C . VAL A 1 105 ? 3.263 -0.818 2.028 1.00 97.50 105 VAL A C 1
ATOM 848 O O . VAL A 1 105 ? 3.101 -1.997 2.346 1.00 97.50 105 VAL A O 1
ATOM 851 N N . SER A 1 106 ? 3.175 0.181 2.898 1.00 97.81 106 SER A N 1
ATOM 852 C CA . SER A 1 106 ? 2.690 0.020 4.264 1.00 97.81 106 SER A CA 1
ATOM 853 C C . SER A 1 106 ? 1.281 0.577 4.372 1.00 97.81 106 SER A C 1
ATOM 855 O O . SER A 1 106 ? 1.014 1.694 3.935 1.00 97.81 106 SER A O 1
ATOM 857 N N . VAL A 1 107 ? 0.395 -0.185 5.000 1.00 97.50 107 VAL A N 1
ATOM 858 C CA . VAL A 1 107 ? -0.911 0.276 5.462 1.00 97.50 107 VAL A CA 1
ATOM 859 C C . VAL A 1 107 ? -0.784 0.640 6.932 1.00 97.50 107 VAL A C 1
ATOM 861 O O . VAL A 1 107 ? -0.328 -0.167 7.746 1.00 97.50 107 VAL A O 1
ATOM 864 N N . LEU A 1 108 ? -1.160 1.862 7.270 1.00 96.31 108 LEU A N 1
ATOM 865 C CA . LEU A 1 108 ? -1.017 2.457 8.583 1.00 96.31 108 LEU A CA 1
ATOM 866 C C . LEU A 1 108 ? -2.379 2.852 9.143 1.00 96.31 108 LEU A C 1
ATOM 868 O O . LEU A 1 108 ? -3.319 3.187 8.419 1.00 96.31 108 LEU A O 1
ATOM 872 N N . ASP A 1 109 ? -2.436 2.854 10.464 1.00 94.25 109 ASP A N 1
ATOM 873 C CA . ASP A 1 109 ? -3.461 3.548 11.221 1.00 94.25 109 ASP A CA 1
ATOM 874 C C . ASP A 1 109 ? -3.259 5.067 11.025 1.00 94.25 109 ASP A C 1
ATOM 876 O O . ASP A 1 109 ? -2.181 5.580 11.349 1.00 94.25 109 ASP A O 1
ATOM 880 N N . PRO A 1 110 ? -4.251 5.806 10.497 1.00 93.06 110 PRO A N 1
ATOM 881 C CA . PRO A 1 110 ? -4.110 7.236 10.217 1.00 93.06 110 PRO A CA 1
ATOM 882 C C . PRO A 1 110 ? -3.965 8.098 11.481 1.00 93.06 110 PRO A C 1
ATOM 884 O O . PRO A 1 110 ? -3.426 9.205 11.403 1.00 93.06 110 PRO A O 1
ATOM 887 N N . CYS A 1 111 ? -4.426 7.606 12.633 1.00 90.69 111 CYS A N 1
ATOM 888 C CA . CYS A 1 111 ? -4.383 8.292 13.918 1.00 90.69 111 CYS A CA 1
ATOM 889 C C . CYS A 1 111 ? -3.027 8.142 14.608 1.00 90.69 111 CYS A C 1
ATOM 891 O O . CYS A 1 111 ? -2.491 9.107 15.151 1.00 90.69 111 CYS A O 1
ATOM 893 N N . THR A 1 112 ? -2.471 6.930 14.601 1.00 91.06 112 THR A N 1
ATOM 894 C CA . THR A 1 112 ? -1.223 6.623 15.320 1.00 91.06 112 THR A CA 1
ATOM 895 C C . THR A 1 112 ? 0.002 6.567 14.411 1.00 91.06 112 THR A C 1
ATOM 897 O O . THR A 1 112 ? 1.126 6.510 14.906 1.00 91.06 112 THR A O 1
ATOM 900 N N . ASN A 1 113 ? -0.191 6.554 13.087 1.00 91.56 113 ASN A N 1
ATOM 901 C CA . ASN A 1 113 ? 0.830 6.206 12.092 1.00 91.56 113 ASN A CA 1
ATOM 902 C C . ASN A 1 113 ? 1.515 4.858 12.380 1.00 91.56 113 ASN A C 1
ATOM 904 O O . ASN A 1 113 ? 2.626 4.600 11.912 1.00 91.56 113 ASN A O 1
ATOM 908 N N . LYS A 1 114 ? 0.869 3.978 13.152 1.00 94.50 114 LYS A N 1
ATOM 909 C CA . LYS A 1 114 ? 1.357 2.624 13.381 1.00 94.50 114 LYS A CA 1
ATOM 910 C C . LYS A 1 114 ? 1.133 1.803 12.118 1.00 94.50 114 LYS A C 1
ATOM 912 O O . LYS A 1 114 ? 0.037 1.797 11.565 1.00 94.50 114 LYS A O 1
ATOM 917 N N . ILE A 1 115 ? 2.157 1.070 11.692 1.00 95.94 115 ILE A N 1
ATOM 918 C CA . ILE A 1 115 ? 2.045 0.127 10.578 1.00 95.94 115 ILE A CA 1
ATOM 919 C C . ILE A 1 115 ? 1.136 -1.030 11.011 1.00 95.94 115 ILE A C 1
ATOM 921 O O . ILE A 1 115 ? 1.438 -1.744 11.969 1.00 95.94 115 ILE A O 1
ATOM 925 N N . LEU A 1 116 ? 0.021 -1.198 10.304 1.00 95.25 116 LEU A N 1
ATOM 926 C CA . LEU A 1 116 ? -0.921 -2.305 10.471 1.00 95.25 116 LEU A CA 1
ATOM 927 C C . LEU A 1 116 ? -0.496 -3.508 9.629 1.00 95.25 116 LEU A C 1
ATOM 929 O O . LEU A 1 116 ? -0.548 -4.647 10.089 1.00 95.25 116 LEU A O 1
ATOM 933 N N . LYS A 1 117 ? -0.055 -3.249 8.396 1.00 96.56 117 LYS A N 1
ATOM 934 C CA . LYS A 1 117 ? 0.406 -4.261 7.445 1.00 96.56 117 LYS A CA 1
ATOM 935 C C . LYS A 1 117 ? 1.442 -3.641 6.514 1.00 96.56 117 LYS A C 1
ATOM 937 O O . LYS A 1 117 ? 1.369 -2.457 6.216 1.00 96.56 117 LYS A O 1
ATOM 942 N N . LYS A 1 118 ? 2.394 -4.440 6.050 1.00 96.50 118 LYS A N 1
ATOM 943 C CA . LYS A 1 118 ? 3.368 -4.061 5.027 1.00 96.50 118 LYS A CA 1
ATOM 944 C C . LYS A 1 118 ? 3.481 -5.206 4.036 1.00 96.50 118 LYS A C 1
ATOM 946 O O . LYS A 1 118 ? 3.561 -6.355 4.477 1.00 96.50 118 LYS A O 1
ATOM 951 N N . ASP A 1 119 ? 3.459 -4.896 2.748 1.00 95.56 119 ASP A N 1
ATOM 952 C CA . ASP A 1 119 ? 3.508 -5.903 1.690 1.00 95.56 119 ASP A CA 1
ATOM 953 C C . ASP A 1 119 ? 4.263 -5.418 0.445 1.00 95.56 119 ASP A C 1
ATOM 955 O O . ASP A 1 119 ? 4.554 -4.225 0.292 1.00 95.56 119 ASP A O 1
ATOM 959 N N . LYS A 1 120 ? 4.622 -6.370 -0.420 1.00 95.00 120 LYS A N 1
ATOM 960 C CA . LYS A 1 120 ? 5.284 -6.123 -1.704 1.00 95.00 120 LYS A CA 1
ATOM 961 C C . LYS A 1 120 ? 4.288 -6.321 -2.836 1.00 95.00 120 LYS A C 1
ATOM 963 O O . LYS A 1 120 ? 3.767 -7.414 -3.024 1.00 95.00 120 LYS A O 1
ATOM 968 N N . HIS A 1 121 ? 4.077 -5.280 -3.626 1.00 94.25 121 HIS A N 1
ATOM 969 C CA . HIS A 1 121 ? 3.108 -5.269 -4.709 1.00 94.25 121 HIS A CA 1
ATOM 970 C C . HIS A 1 121 ? 3.810 -5.243 -6.067 1.00 94.25 121 HIS A C 1
ATOM 972 O O . HIS A 1 121 ? 4.514 -4.285 -6.387 1.00 94.25 121 HIS A O 1
ATOM 978 N N . ASP A 1 122 ? 3.593 -6.288 -6.862 1.00 93.31 122 ASP A N 1
ATOM 979 C CA . ASP A 1 122 ? 3.927 -6.314 -8.289 1.00 93.31 122 ASP A CA 1
ATOM 980 C C . ASP A 1 122 ? 2.790 -5.679 -9.109 1.00 93.31 122 ASP A C 1
ATOM 982 O O . ASP A 1 122 ? 1.656 -5.551 -8.630 1.00 93.31 122 ASP A O 1
ATOM 986 N N . VAL A 1 123 ? 3.086 -5.270 -10.338 1.00 92.44 123 VAL A N 1
ATOM 987 C CA . VAL A 1 123 ? 2.096 -4.816 -11.317 1.00 92.44 123 VAL A CA 1
ATOM 988 C C . VAL A 1 123 ? 1.260 -6.010 -11.784 1.00 92.44 123 VAL A C 1
ATOM 990 O O . VAL A 1 123 ? 1.795 -7.062 -12.126 1.00 92.44 123 VAL A O 1
ATOM 993 N N . GLY A 1 124 ? -0.062 -5.838 -11.858 1.00 87.88 124 GLY A N 1
ATOM 994 C CA . GLY A 1 124 ? -0.953 -6.832 -12.458 1.00 87.88 124 GLY A CA 1
ATOM 995 C C . GLY A 1 124 ? -2.033 -7.345 -11.507 1.00 87.88 124 GLY A C 1
ATOM 996 O O . GLY A 1 124 ? -3.121 -6.763 -11.491 1.00 87.88 124 GLY A O 1
ATOM 997 N N . PRO A 1 125 ? -1.803 -8.461 -10.786 1.00 89.25 125 PRO A N 1
ATOM 998 C CA . PRO A 1 125 ? -2.856 -9.127 -10.029 1.00 89.25 125 PRO A CA 1
ATOM 999 C C . PRO A 1 125 ? -3.398 -8.245 -8.900 1.00 89.25 125 PRO A C 1
ATOM 1001 O O . PRO A 1 125 ? -2.676 -7.453 -8.294 1.00 89.25 125 PRO A O 1
ATOM 1004 N N . ILE A 1 126 ? -4.686 -8.419 -8.600 1.00 94.38 126 ILE A N 1
ATOM 1005 C CA . ILE A 1 126 ? -5.304 -7.813 -7.421 1.00 94.38 126 ILE A CA 1
ATOM 1006 C C . ILE A 1 126 ? -4.772 -8.548 -6.193 1.00 94.38 126 ILE A C 1
ATOM 1008 O O . ILE A 1 126 ? -4.908 -9.767 -6.084 1.00 94.38 126 ILE A O 1
ATOM 1012 N N . MET A 1 127 ? -4.172 -7.803 -5.272 1.00 94.44 127 MET A N 1
ATOM 1013 C CA . MET A 1 127 ? -3.774 -8.313 -3.969 1.00 94.44 127 MET A CA 1
ATOM 1014 C C . MET A 1 127 ? -4.886 -8.055 -2.958 1.00 94.44 127 MET A C 1
ATOM 1016 O O . MET A 1 127 ? -5.394 -6.941 -2.863 1.00 94.44 127 MET A O 1
ATOM 1020 N N . GLU A 1 128 ? -5.231 -9.073 -2.177 1.00 95.94 128 GLU A N 1
ATOM 1021 C CA . GLU A 1 128 ? -6.241 -8.972 -1.128 1.00 95.94 128 GLU A CA 1
ATOM 1022 C C . GLU A 1 128 ? -5.580 -9.004 0.252 1.00 95.94 128 GLU A C 1
ATOM 1024 O O . GLU A 1 128 ? -4.805 -9.908 0.571 1.00 95.94 128 GLU A O 1
ATOM 1029 N N . LEU A 1 129 ? -5.904 -8.022 1.086 1.00 94.69 129 LEU A N 1
ATOM 1030 C CA . LEU A 1 129 ? -5.434 -7.894 2.459 1.00 94.69 129 LEU A CA 1
ATOM 1031 C C . LEU A 1 129 ? -6.633 -7.886 3.412 1.00 94.69 129 LEU A C 1
ATOM 1033 O O . LEU A 1 129 ? -7.705 -7.389 3.080 1.00 94.69 129 LEU A O 1
ATOM 1037 N N . GLN A 1 130 ? -6.442 -8.412 4.619 1.00 95.19 130 GLN A N 1
ATOM 1038 C CA . GLN A 1 130 ? -7.427 -8.352 5.701 1.00 95.19 130 GLN A CA 1
ATOM 1039 C C . GLN A 1 130 ? -6.915 -7.400 6.783 1.00 95.19 130 GLN A C 1
ATOM 1041 O O . GLN A 1 130 ? -5.859 -7.648 7.371 1.00 95.19 130 GLN A O 1
ATOM 1046 N N . ILE A 1 131 ? -7.634 -6.302 7.035 1.00 92.94 131 ILE A N 1
ATOM 1047 C CA . ILE A 1 131 ? -7.237 -5.258 7.991 1.00 92.94 131 ILE A CA 1
ATOM 1048 C C . ILE A 1 131 ? -8.433 -4.907 8.870 1.00 92.94 131 ILE A C 1
ATOM 1050 O O . ILE A 1 131 ? -9.437 -4.393 8.395 1.00 92.94 131 ILE A O 1
ATOM 1054 N N . GLY A 1 132 ? -8.333 -5.196 10.171 1.00 86.75 132 GLY A N 1
ATOM 1055 C CA . GLY A 1 132 ? -9.402 -4.872 11.123 1.00 86.75 132 GLY A CA 1
ATOM 1056 C C . GLY A 1 132 ? -10.747 -5.541 10.808 1.00 86.75 132 GLY A C 1
ATOM 1057 O O . GLY A 1 132 ? -11.782 -4.970 11.120 1.00 86.75 132 GLY A O 1
ATOM 1058 N N . GLY A 1 133 ? -10.738 -6.718 10.168 1.00 89.44 133 GLY A N 1
ATOM 1059 C CA . GLY A 1 133 ? -11.951 -7.421 9.729 1.00 89.44 133 GLY A CA 1
ATOM 1060 C C . GLY A 1 133 ? -12.531 -6.937 8.394 1.00 89.44 133 GLY A C 1
ATOM 1061 O O . GLY A 1 133 ? -13.516 -7.508 7.938 1.00 89.44 133 GLY A O 1
ATOM 1062 N N . HIS A 1 134 ? -11.917 -5.931 7.766 1.00 92.25 134 HIS A N 1
ATOM 1063 C CA . HIS A 1 134 ? -12.273 -5.438 6.437 1.00 92.25 134 HIS A CA 1
ATOM 1064 C C . HIS A 1 134 ? -11.355 -6.014 5.364 1.00 92.25 134 HIS A C 1
ATOM 1066 O O . HIS A 1 134 ? -10.157 -6.229 5.598 1.00 92.25 134 HIS A O 1
ATOM 1072 N N . LYS A 1 135 ? -11.911 -6.213 4.168 1.00 96.19 135 LYS A N 1
ATOM 1073 C CA . LYS A 1 135 ? -11.157 -6.673 3.002 1.00 96.19 135 LYS A CA 1
ATOM 1074 C C . LYS A 1 135 ? -10.644 -5.454 2.240 1.00 96.19 135 LYS A C 1
ATOM 1076 O O . LYS A 1 135 ? -11.402 -4.549 1.913 1.00 96.19 135 LYS A O 1
ATOM 1081 N N . VAL A 1 136 ? -9.355 -5.438 1.933 1.00 97.44 136 VAL A N 1
ATOM 1082 C CA . VAL A 1 136 ? -8.719 -4.396 1.123 1.00 97.44 136 VAL A CA 1
ATOM 1083 C C . VAL A 1 136 ? -8.167 -5.039 -0.139 1.00 97.44 136 VAL A C 1
ATOM 1085 O O . VAL A 1 136 ? -7.285 -5.889 -0.071 1.00 97.44 136 VAL A O 1
ATOM 1088 N N . GLU A 1 137 ? -8.684 -4.634 -1.287 1.00 97.31 137 GLU A N 1
ATOM 1089 C CA . GLU A 1 137 ? -8.225 -5.049 -2.608 1.00 97.31 137 GLU A CA 1
ATOM 1090 C C . GLU A 1 137 ? -7.317 -3.957 -3.185 1.00 97.31 137 GLU A C 1
ATOM 1092 O O . GLU A 1 137 ? -7.684 -2.782 -3.226 1.00 97.31 137 GLU A O 1
ATOM 1097 N N . ILE A 1 138 ? -6.117 -4.333 -3.621 1.00 97.62 138 ILE A N 1
ATOM 1098 C CA . ILE A 1 138 ? -5.121 -3.419 -4.182 1.00 97.62 138 ILE A CA 1
ATOM 1099 C C . ILE A 1 138 ? -4.734 -3.924 -5.562 1.00 97.62 138 ILE A C 1
ATOM 1101 O O . ILE A 1 138 ? -4.124 -4.985 -5.698 1.00 97.62 138 ILE A O 1
ATOM 1105 N N . LYS A 1 139 ? -5.053 -3.141 -6.589 1.00 97.06 139 LYS A N 1
ATOM 1106 C CA . LYS A 1 139 ? -4.629 -3.387 -7.964 1.00 97.06 139 LYS A CA 1
ATOM 1107 C C . LYS A 1 139 ? -3.524 -2.409 -8.330 1.00 97.06 139 LYS A C 1
ATOM 1109 O O . LYS A 1 139 ? -3.783 -1.229 -8.566 1.00 97.06 139 LYS A O 1
ATOM 1114 N N . THR A 1 140 ? -2.292 -2.896 -8.405 1.00 96.56 14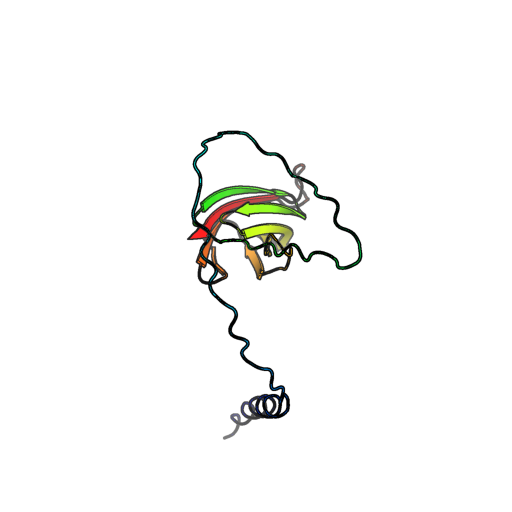0 THR A N 1
ATOM 1115 C CA . THR A 1 140 ? -1.167 -2.081 -8.869 1.00 96.56 140 THR A CA 1
ATOM 1116 C C . THR A 1 140 ? -1.267 -1.870 -10.373 1.00 96.56 140 THR A C 1
ATOM 1118 O O . THR A 1 140 ? -1.259 -2.828 -11.148 1.00 96.56 140 THR A O 1
ATOM 1121 N N . VAL A 1 141 ? -1.347 -0.606 -10.775 1.00 95.56 141 VAL A N 1
ATOM 1122 C CA . VAL A 1 141 ? -1.428 -0.177 -12.174 1.00 95.56 141 VAL A CA 1
ATOM 1123 C C . VAL A 1 141 ? -0.032 0.049 -12.739 1.00 95.56 141 VAL A C 1
ATOM 1125 O O . VAL A 1 141 ? 0.257 -0.387 -13.851 1.00 95.56 141 VAL A O 1
ATOM 1128 N N . LYS A 1 142 ? 0.840 0.719 -11.979 1.00 94.19 142 LYS A N 1
ATOM 1129 C CA . LYS A 1 142 ? 2.196 1.052 -12.417 1.00 94.19 142 LYS A CA 1
ATOM 1130 C C . LYS A 1 142 ? 3.152 1.124 -11.231 1.00 94.19 142 LYS A C 1
ATOM 1132 O O . LYS A 1 142 ? 2.798 1.614 -10.162 1.00 94.19 142 LYS A O 1
ATOM 1137 N N . VAL A 1 143 ? 4.381 0.678 -11.447 1.00 93.00 143 VAL A N 1
ATOM 1138 C CA . VAL A 1 143 ? 5.526 0.905 -10.561 1.00 93.00 143 VAL A CA 1
ATOM 1139 C C . VAL A 1 143 ? 6.615 1.546 -11.417 1.00 93.00 143 VAL A C 1
ATOM 1141 O O . VAL A 1 143 ? 6.784 1.162 -12.572 1.00 93.00 143 VAL A O 1
ATOM 1144 N N . ILE A 1 144 ? 7.282 2.566 -10.884 1.00 90.94 144 ILE A N 1
ATOM 1145 C CA . ILE A 1 144 ? 8.384 3.278 -11.5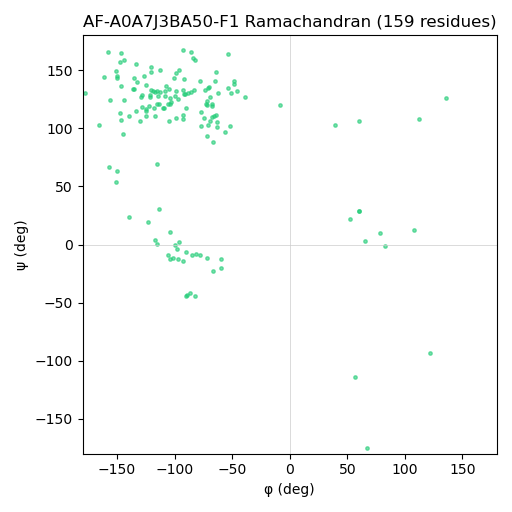34 1.00 90.94 144 ILE A CA 1
ATOM 1146 C C . ILE A 1 144 ? 9.552 3.317 -10.554 1.00 90.94 144 ILE A C 1
ATOM 1148 O O . ILE A 1 144 ? 9.374 3.733 -9.408 1.00 90.94 144 ILE A O 1
ATOM 1152 N N . SER A 1 145 ? 10.744 2.906 -10.986 1.00 86.25 145 SER A N 1
ATOM 1153 C CA . SER A 1 145 ? 11.973 2.971 -10.191 1.00 86.25 145 SER A CA 1
ATOM 1154 C C . SER A 1 145 ? 12.756 4.276 -10.431 1.00 86.25 145 SER A C 1
ATOM 1156 O O . SER A 1 145 ? 12.491 5.034 -11.360 1.00 86.25 145 SER A O 1
ATOM 1158 N N . ALA A 1 146 ? 13.744 4.555 -9.569 1.00 74.62 146 ALA A N 1
ATOM 1159 C CA . ALA A 1 146 ? 14.504 5.814 -9.546 1.00 74.62 146 ALA A CA 1
ATOM 1160 C C . ALA A 1 146 ? 15.270 6.157 -10.840 1.00 74.62 146 ALA A C 1
ATOM 1162 O O . ALA A 1 146 ? 15.762 7.273 -10.964 1.00 74.62 146 ALA A O 1
ATOM 1163 N N . SER A 1 147 ? 15.409 5.220 -11.781 1.00 67.25 147 SER A N 1
ATOM 1164 C CA . SER A 1 147 ? 16.070 5.474 -13.065 1.00 67.25 147 SER A CA 1
ATOM 1165 C C . SER A 1 147 ? 15.247 6.352 -14.017 1.00 67.25 147 SER A C 1
ATOM 1167 O O . SER A 1 147 ? 15.782 6.801 -15.026 1.00 67.25 147 SER A O 1
ATOM 1169 N N . GLU A 1 148 ? 13.968 6.602 -13.722 1.00 67.50 148 GLU A N 1
ATOM 1170 C CA . GLU A 1 148 ? 13.108 7.505 -14.493 1.00 67.50 148 GLU A CA 1
ATOM 1171 C C 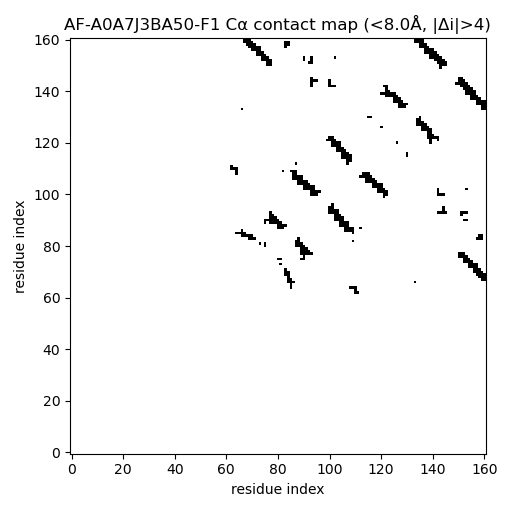. GLU A 1 148 ? 13.058 8.923 -13.888 1.00 67.50 148 GLU A C 1
ATOM 1173 O O . GLU A 1 148 ? 13.131 9.077 -12.666 1.00 67.50 148 GLU A O 1
ATOM 1178 N N . PRO A 1 149 ? 12.853 9.978 -14.706 1.00 63.50 149 PRO A N 1
ATOM 1179 C CA . PRO A 1 149 ? 12.800 11.370 -14.237 1.00 63.50 149 PRO A CA 1
ATOM 1180 C C . PRO A 1 149 ? 11.688 11.641 -13.209 1.00 63.50 149 PRO A C 1
ATOM 1182 O O . PRO A 1 149 ? 11.765 12.613 -12.464 1.00 63.50 149 PRO A O 1
ATOM 1185 N N . ALA A 1 150 ? 10.668 10.781 -13.150 1.00 66.25 150 ALA A N 1
ATOM 1186 C CA . ALA A 1 150 ? 9.575 10.857 -12.183 1.00 66.25 150 ALA A CA 1
ATOM 1187 C C . ALA A 1 150 ? 9.945 10.332 -10.777 1.00 66.25 150 ALA A C 1
ATOM 1189 O O . ALA A 1 150 ? 9.162 10.490 -9.840 1.00 66.25 150 ALA A O 1
ATOM 1190 N N . GLY A 1 151 ? 11.112 9.700 -10.614 1.00 83.56 151 GLY A N 1
ATOM 1191 C CA . GLY A 1 151 ? 11.520 9.064 -9.363 1.00 83.56 151 GLY A CA 1
ATOM 1192 C C . GLY A 1 151 ? 10.675 7.836 -8.991 1.00 83.56 151 GLY A C 1
ATOM 1193 O O . GLY A 1 151 ? 9.812 7.382 -9.746 1.00 83.56 151 GLY A O 1
ATOM 1194 N N . LYS A 1 152 ? 10.931 7.278 -7.799 1.00 92.31 152 LYS A N 1
ATOM 1195 C CA . LYS A 1 152 ? 10.236 6.080 -7.303 1.00 92.31 152 LYS A CA 1
ATOM 1196 C C . LYS A 1 152 ? 8.752 6.370 -7.071 1.00 92.31 152 LYS A C 1
ATOM 1198 O O . LYS A 1 152 ? 8.407 7.113 -6.149 1.00 92.31 152 LYS A O 1
ATOM 1203 N N . THR A 1 153 ? 7.898 5.778 -7.901 1.00 94.81 153 THR A N 1
ATOM 1204 C CA . THR A 1 153 ? 6.460 6.072 -7.953 1.00 94.81 153 THR A CA 1
ATOM 1205 C C . THR A 1 153 ? 5.645 4.785 -8.026 1.00 94.81 153 THR A C 1
ATOM 1207 O O . THR A 1 153 ? 6.036 3.826 -8.690 1.00 94.81 153 THR A O 1
ATOM 1210 N N . TRP A 1 154 ? 4.495 4.771 -7.360 1.00 96.50 154 TRP A N 1
ATOM 1211 C CA . TRP A 1 154 ? 3.528 3.679 -7.378 1.00 96.50 154 TRP A CA 1
ATOM 1212 C C . TRP A 1 154 ? 2.135 4.223 -7.688 1.00 96.50 154 TRP A C 1
ATOM 1214 O O . TRP A 1 154 ? 1.657 5.143 -7.026 1.00 96.50 154 TRP A O 1
ATOM 1224 N N . GLU A 1 155 ? 1.486 3.649 -8.693 1.00 96.38 155 GLU A N 1
ATOM 1225 C CA . GLU A 1 155 ? 0.106 3.935 -9.069 1.00 96.38 155 GLU A CA 1
ATOM 1226 C C . GLU A 1 155 ? -0.744 2.693 -8.824 1.00 96.38 155 GLU A C 1
ATOM 1228 O O . GLU A 1 155 ? -0.429 1.603 -9.315 1.00 96.38 155 GLU A O 1
ATOM 1233 N N . ALA A 1 156 ? -1.839 2.857 -8.089 1.00 97.56 156 ALA A N 1
ATOM 1234 C CA . ALA A 1 156 ? -2.735 1.763 -7.755 1.00 97.56 156 ALA A CA 1
ATOM 1235 C C . ALA A 1 156 ? -4.189 2.209 -7.650 1.00 97.56 156 ALA A C 1
ATOM 1237 O O . ALA A 1 156 ? -4.502 3.369 -7.391 1.00 97.56 156 ALA A O 1
ATOM 1238 N N . GLU A 1 157 ? -5.082 1.249 -7.827 1.00 97.88 157 GLU A N 1
ATOM 1239 C CA . GLU A 1 157 ? -6.488 1.352 -7.470 1.00 97.88 157 GLU A CA 1
ATOM 1240 C C . GLU A 1 157 ? -6.708 0.551 -6.185 1.00 97.88 157 GLU A C 1
ATOM 1242 O O . GLU A 1 157 ? -6.399 -0.641 -6.125 1.00 97.88 157 GLU A O 1
ATOM 1247 N N . ILE A 1 158 ? -7.185 1.225 -5.142 1.00 97.88 158 ILE A N 1
ATOM 1248 C CA . ILE A 1 158 ? -7.404 0.651 -3.814 1.00 97.88 158 ILE A CA 1
ATOM 1249 C C . ILE A 1 158 ? -8.901 0.618 -3.557 1.00 97.88 158 ILE A C 1
ATOM 1251 O O . ILE A 1 158 ? -9.574 1.638 -3.713 1.00 97.88 158 ILE A O 1
ATOM 1255 N N . LYS A 1 159 ? -9.405 -0.531 -3.117 1.00 97.56 159 LYS A N 1
ATOM 1256 C CA . LYS A 1 159 ? -10.802 -0.739 -2.758 1.00 97.56 159 LYS A CA 1
ATOM 1257 C C . LYS A 1 159 ? -10.904 -1.353 -1.366 1.00 97.56 159 LYS A C 1
ATOM 1259 O O . LYS A 1 159 ? -10.423 -2.455 -1.128 1.00 97.56 159 LYS A O 1
ATOM 1264 N N . VAL A 1 160 ? -11.539 -0.632 -0.452 1.00 96.81 160 VAL A N 1
ATOM 1265 C CA . VAL A 1 160 ? -11.849 -1.079 0.910 1.00 96.81 160 VAL A CA 1
ATOM 1266 C C . VAL A 1 160 ? -13.299 -1.564 0.938 1.00 96.81 160 VAL A C 1
ATOM 1268 O O . VAL A 1 160 ? -14.187 -0.885 0.412 1.00 96.81 160 VAL A O 1
ATOM 1271 N N . ILE A 1 161 ? -13.535 -2.744 1.512 1.00 93.00 161 ILE A N 1
ATOM 1272 C CA . ILE A 1 161 ? -14.834 -3.432 1.584 1.00 93.00 161 ILE A CA 1
ATOM 1273 C C . ILE A 1 161 ? -15.125 -3.799 3.040 1.00 93.00 161 ILE A C 1
ATOM 1275 O O . ILE A 1 161 ? -14.265 -4.443 3.689 1.00 93.00 161 ILE A O 1
#

Nearest PDB structures (foldseek):
  6cmq-assembly3_C  TM=7.507E-01  e=3.634E-01  Homo sapiens
  3o5x-assembly1_A  TM=7.703E-01  e=4.735E-01  Homo sapiens
  6atd-assembly2_B  TM=7.581E-01  e=5.550E-01  Homo sapiens
  6wu8-assembly2_B  TM=7.706E-01  e=8.040E-01  Homo sapiens
  8t7u-assembly1_A  TM=3.225E-01  e=2.645E-01  Mus musculus

Foldseek 3Di:
DDDDPDDPDPPPPPVPPPPPDDDDDDDDDDDDDDDDDDDDDDDDDDDPDDDDDDDDDPPPPPDDFAFAWFKDKDKAAAQDWDDTRQKIKHFPFWDDDPPWIWTWIFIARPSPRHGQDIDIDTADDWDWDAGPNKIKTKHWHDFDDCVDPVHTMTIIIITID

Radius of gyration: 24.97 Å; Cα contacts (8 Å, |Δi|>4): 263; chains: 1; bounding box: 52×73×57 Å

Mean predicted aligned error: 16.87 Å

Secondary structure (DSSP, 8-state):
------SSSSTTSSSSTTSS----------------------------------S--------------EEEEEEEETT-EEEETTEEEEEEEEEEETTEEEEEEEEE-TTT--EEEEEEEESSSEEEEEETTEEEEEEEEEEE-TTSTT-SEEEEEEEE-